Protein AF-A0A960WDK1-F1 (afdb_monomer)

Radius of gyration: 20.8 Å; Cα contacts (8 Å, |Δi|>4): 139; chains: 1; bounding box: 48×34×61 Å

Mean predicted aligned error: 5.16 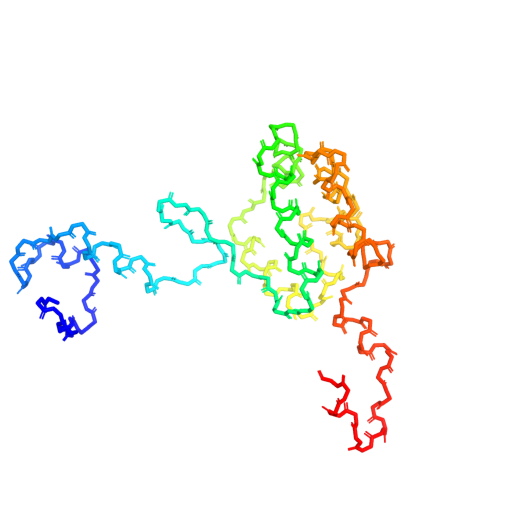Å

Structure (mmCIF, N/CA/C/O backbone):
data_AF-A0A960WDK1-F1
#
_entry.id   AF-A0A960WDK1-F1
#
loop_
_atom_site.group_PDB
_atom_site.id
_atom_site.type_symbol
_atom_site.label_atom_id
_atom_site.label_alt_id
_atom_site.label_comp_id
_atom_site.label_asym_id
_atom_site.label_entity_id
_atom_site.label_seq_id
_atom_site.pdbx_PDB_ins_code
_atom_site.Cartn_x
_atom_site.Cartn_y
_atom_site.Cartn_z
_atom_site.occupancy
_atom_site.B_iso_or_equiv
_atom_site.auth_seq_id
_atom_site.auth_comp_id
_atom_site.auth_asym_id
_atom_site.auth_atom_id
_atom_site.pdbx_PDB_model_num
ATOM 1 N N . ARG A 1 1 ? 25.714 -11.674 -17.036 1.00 83.56 1 ARG A N 1
ATOM 2 C CA . ARG A 1 1 ? 25.995 -12.235 -18.383 1.00 83.56 1 ARG A CA 1
ATOM 3 C C . ARG A 1 1 ? 26.532 -13.649 -18.222 1.00 83.56 1 ARG A C 1
ATOM 5 O O . ARG A 1 1 ? 27.352 -13.835 -17.337 1.00 83.56 1 ARG A O 1
ATOM 12 N N . GLU A 1 2 ? 26.058 -14.628 -19.000 1.00 85.19 2 GLU A N 1
ATOM 13 C CA . GLU A 1 2 ? 26.550 -16.026 -18.931 1.00 85.19 2 GLU A CA 1
ATOM 14 C C . GLU A 1 2 ? 26.584 -16.600 -17.496 1.00 85.19 2 GLU A C 1
ATOM 16 O O . GLU A 1 2 ? 27.557 -17.209 -17.061 1.00 85.19 2 GLU A O 1
ATOM 21 N N . GLY A 1 3 ? 25.543 -16.314 -16.704 1.00 86.62 3 GLY A N 1
ATOM 22 C CA . GLY A 1 3 ? 25.457 -16.735 -15.298 1.00 86.62 3 GLY A CA 1
ATOM 23 C C . GLY A 1 3 ? 26.351 -15.968 -14.312 1.00 86.62 3 GLY A C 1
ATOM 24 O O . GLY A 1 3 ? 26.287 -16.230 -13.117 1.00 86.62 3 GLY A O 1
ATOM 25 N N . LYS A 1 4 ? 27.154 -15.002 -14.771 1.00 89.50 4 LYS A N 1
ATOM 26 C CA . LYS A 1 4 ? 28.030 -14.177 -13.927 1.00 89.50 4 LYS A CA 1
ATOM 27 C C . LYS A 1 4 ? 27.446 -12.787 -13.688 1.00 89.50 4 LYS A C 1
ATOM 29 O O . LYS A 1 4 ? 26.883 -12.173 -14.604 1.00 89.50 4 LYS A O 1
ATOM 34 N N . TYR A 1 5 ? 27.624 -12.277 -12.470 1.00 89.25 5 TYR A N 1
ATOM 35 C CA . TYR A 1 5 ? 27.428 -10.861 -12.170 1.00 89.25 5 TYR A CA 1
ATOM 36 C C . TYR A 1 5 ? 28.530 -10.053 -12.862 1.00 89.25 5 TYR A C 1
ATOM 38 O O . TYR A 1 5 ? 29.705 -10.402 -12.766 1.00 89.25 5 TYR A O 1
ATOM 46 N N . VAL A 1 6 ? 28.140 -9.011 -13.593 1.00 88.44 6 VAL A N 1
ATOM 47 C CA . VAL A 1 6 ? 29.069 -8.098 -14.265 1.00 88.44 6 VAL A CA 1
ATOM 48 C C . VAL A 1 6 ? 28.859 -6.729 -13.647 1.00 88.44 6 VAL A C 1
ATOM 50 O O . VAL A 1 6 ? 27.754 -6.197 -13.717 1.00 88.44 6 VAL A O 1
ATOM 53 N N . ASP A 1 7 ? 29.904 -6.193 -13.026 1.00 87.25 7 ASP A N 1
ATOM 54 C CA . ASP A 1 7 ? 29.874 -4.856 -12.448 1.00 87.25 7 ASP A CA 1
ATOM 55 C C . ASP A 1 7 ? 29.927 -3.801 -13.565 1.00 87.25 7 ASP A C 1
ATOM 57 O O . ASP A 1 7 ? 30.801 -3.842 -14.431 1.00 87.25 7 ASP A O 1
ATOM 61 N N . VAL A 1 8 ? 28.965 -2.879 -13.552 1.00 84.19 8 VAL A N 1
ATOM 62 C CA . VAL A 1 8 ? 28.856 -1.747 -14.488 1.00 84.19 8 VAL A CA 1
ATOM 63 C C . VAL A 1 8 ? 29.149 -0.405 -13.799 1.00 84.19 8 VAL A C 1
ATOM 65 O O . VAL A 1 8 ? 28.929 0.661 -14.374 1.00 84.19 8 VAL A O 1
ATOM 68 N N . GLY A 1 9 ? 29.660 -0.443 -12.564 1.00 83.25 9 GLY A N 1
ATOM 69 C CA . GLY A 1 9 ? 30.020 0.724 -11.771 1.00 83.25 9 GLY A CA 1
ATOM 70 C C . GLY A 1 9 ? 28.835 1.659 -11.523 1.00 83.25 9 GLY A C 1
ATOM 71 O O . GLY A 1 9 ? 27.701 1.234 -11.316 1.00 83.25 9 GLY A O 1
ATOM 72 N N . HIS A 1 10 ? 29.092 2.967 -11.573 1.00 85.06 10 HIS A N 1
ATOM 73 C CA . HIS A 1 10 ? 28.084 4.017 -11.367 1.00 85.06 10 HIS A CA 1
ATOM 74 C C . HIS A 1 10 ? 27.337 4.418 -12.650 1.00 85.06 10 HIS A C 1
ATOM 76 O O . HIS A 1 10 ? 26.786 5.517 -12.744 1.00 85.06 10 HIS A O 1
ATOM 82 N N . GLN A 1 11 ? 27.341 3.561 -13.671 1.00 87.50 11 GLN A N 1
ATOM 83 C CA . GLN A 1 11 ? 26.691 3.859 -14.937 1.00 87.50 11 GLN A CA 1
ATOM 84 C C . GLN A 1 11 ? 25.163 3.828 -14.777 1.00 87.50 11 GLN A C 1
ATOM 86 O O . GLN A 1 11 ? 24.581 2.871 -14.270 1.00 87.50 11 GLN A O 1
ATOM 91 N N . THR A 1 12 ? 24.481 4.874 -15.245 1.00 91.38 12 THR A N 1
ATOM 92 C CA . THR A 1 12 ? 23.013 4.863 -15.322 1.00 91.38 12 THR A CA 1
ATOM 93 C C . THR A 1 12 ? 22.546 3.918 -16.427 1.00 91.38 12 THR A C 1
ATOM 95 O O . THR A 1 12 ? 23.210 3.784 -17.455 1.00 91.38 12 THR A O 1
ATOM 98 N N . PHE A 1 13 ? 21.342 3.352 -16.313 1.00 92.06 13 PHE A N 1
ATOM 99 C CA . PHE A 1 13 ? 20.792 2.545 -17.410 1.00 92.06 13 PHE A CA 1
ATOM 100 C C . PHE A 1 13 ? 20.634 3.353 -18.713 1.00 92.06 13 PHE A C 1
ATOM 102 O O . PHE A 1 13 ? 20.785 2.826 -19.812 1.00 92.06 13 PHE A O 1
ATOM 109 N N . ARG A 1 14 ? 20.413 4.673 -18.605 1.00 92.31 14 ARG A N 1
ATOM 110 C CA . ARG A 1 14 ? 20.378 5.591 -19.754 1.00 92.31 14 ARG A CA 1
ATOM 111 C C . ARG A 1 14 ? 21.713 5.642 -20.502 1.00 92.31 14 ARG A C 1
ATOM 113 O O . ARG A 1 14 ? 21.697 5.664 -21.729 1.00 92.31 14 ARG A O 1
ATOM 120 N N . SER A 1 15 ? 22.844 5.709 -19.798 1.00 91.12 15 SER A N 1
ATOM 121 C CA . SER A 1 15 ? 24.164 5.665 -20.442 1.00 91.12 15 SER A CA 1
ATOM 122 C C . SER A 1 15 ? 24.487 4.257 -20.939 1.00 91.12 15 SER A C 1
ATOM 124 O O . SER A 1 15 ? 24.952 4.134 -22.066 1.00 91.12 15 SER A O 1
ATOM 126 N N . TYR A 1 16 ? 24.106 3.206 -20.206 1.00 89.88 16 TYR A N 1
ATOM 127 C CA . TYR A 1 16 ? 24.233 1.811 -20.653 1.00 89.88 16 TYR A CA 1
ATOM 128 C C . TYR A 1 16 ? 23.542 1.554 -22.006 1.00 89.88 16 TYR A C 1
ATOM 130 O O . TYR A 1 16 ? 24.138 0.963 -22.906 1.00 89.88 16 TYR A O 1
ATOM 138 N N . LEU A 1 17 ? 22.325 2.084 -22.196 1.00 90.38 17 LEU A N 1
ATOM 139 C CA . LEU A 1 17 ? 21.582 2.011 -23.463 1.00 90.38 17 LEU A CA 1
ATOM 140 C C . LEU A 1 17 ? 22.293 2.696 -24.636 1.00 90.38 17 LEU A C 1
ATOM 142 O O . LEU A 1 17 ? 22.181 2.238 -25.772 1.00 90.38 17 LEU A O 1
ATOM 146 N N . LYS A 1 18 ? 22.991 3.806 -24.374 1.00 89.81 18 LYS A N 1
ATOM 147 C CA . LYS A 1 18 ? 23.691 4.586 -25.405 1.00 89.81 18 LYS A CA 1
ATOM 148 C C . LYS A 1 18 ? 25.050 3.997 -25.752 1.00 89.81 18 LYS A C 1
ATOM 150 O O . LYS A 1 18 ? 25.406 3.927 -26.921 1.00 89.81 18 LYS A O 1
ATOM 155 N N . GLU A 1 19 ? 25.808 3.629 -24.728 1.00 85.56 19 GLU A N 1
ATOM 156 C CA . GLU A 1 19 ? 27.211 3.238 -24.845 1.00 85.56 19 GLU A CA 1
ATOM 157 C C . GLU A 1 19 ? 27.369 1.757 -25.170 1.00 85.56 19 GLU A C 1
ATOM 159 O O . GLU A 1 19 ? 28.415 1.370 -25.681 1.00 85.56 19 GLU A O 1
ATOM 164 N N . LYS A 1 20 ? 26.340 0.935 -24.905 1.00 81.88 20 LYS A N 1
ATOM 165 C CA . LYS A 1 20 ? 26.357 -0.508 -25.177 1.00 81.88 20 LYS A CA 1
ATOM 166 C C . LYS A 1 20 ? 27.676 -1.172 -24.723 1.00 81.88 20 LYS A C 1
ATOM 168 O O . LYS A 1 20 ? 28.290 -1.910 -25.495 1.00 81.88 20 LYS A O 1
ATOM 173 N N . PRO A 1 21 ? 28.151 -0.937 -23.480 1.00 74.00 21 PRO A N 1
ATOM 174 C CA . PRO A 1 21 ? 29.508 -1.319 -23.066 1.00 74.00 21 PRO A CA 1
ATOM 175 C C . PRO A 1 21 ? 29.732 -2.838 -23.040 1.00 74.00 21 PRO A C 1
ATOM 177 O O . PRO A 1 21 ? 30.869 -3.296 -23.015 1.00 74.00 21 PRO A O 1
ATOM 180 N N . LEU A 1 22 ? 28.648 -3.622 -23.054 1.00 76.62 22 LEU A N 1
ATOM 181 C CA . LEU A 1 22 ? 28.657 -5.086 -23.109 1.00 76.62 22 LEU A CA 1
ATOM 182 C C . LEU A 1 22 ? 28.068 -5.627 -24.427 1.00 76.62 22 LEU A C 1
ATOM 184 O O . LEU A 1 22 ? 27.609 -6.768 -24.459 1.00 76.62 22 LEU A O 1
ATOM 188 N N . GLY A 1 23 ? 28.026 -4.812 -25.485 1.00 80.69 23 GLY A N 1
ATOM 189 C CA . GLY A 1 23 ? 27.324 -5.123 -26.731 1.00 80.69 23 GLY A CA 1
ATOM 190 C C . GLY A 1 23 ? 25.829 -4.806 -26.649 1.00 80.69 23 GLY A C 1
ATOM 191 O O . GLY A 1 23 ? 25.427 -3.815 -26.037 1.00 80.69 23 GLY A O 1
ATOM 192 N N . ASP A 1 24 ? 24.989 -5.629 -27.278 1.00 85.31 24 ASP A N 1
ATOM 193 C CA . ASP A 1 24 ? 23.548 -5.377 -27.315 1.00 85.31 24 ASP A CA 1
ATOM 194 C C . ASP A 1 24 ? 22.890 -5.492 -25.934 1.00 85.31 24 ASP A C 1
ATOM 196 O O . ASP A 1 24 ? 23.135 -6.417 -25.155 1.00 85.31 24 ASP A O 1
ATOM 200 N N . VAL A 1 25 ? 22.036 -4.512 -25.637 1.00 87.00 25 VAL A N 1
ATOM 201 C CA . VAL A 1 25 ? 21.226 -4.468 -24.420 1.00 87.00 25 VAL A CA 1
ATOM 202 C C . VAL A 1 25 ? 20.052 -5.418 -24.592 1.00 87.00 25 VAL A C 1
ATOM 204 O O . VAL A 1 25 ? 19.297 -5.309 -25.557 1.00 87.00 25 VAL A O 1
ATOM 207 N N . LEU A 1 26 ? 19.901 -6.342 -23.652 1.00 89.31 26 LEU A N 1
ATOM 208 C CA . LEU A 1 26 ? 18.830 -7.326 -23.647 1.00 89.31 26 LEU A CA 1
ATOM 209 C C . LEU A 1 26 ? 17.666 -6.845 -22.775 1.00 89.31 26 LEU A C 1
ATOM 211 O O . LEU A 1 26 ? 17.853 -6.078 -21.829 1.00 89.31 26 LEU A O 1
ATOM 215 N N . GLU A 1 27 ? 16.467 -7.368 -23.022 1.00 89.25 27 GLU A N 1
ATOM 216 C CA . GLU A 1 27 ? 15.303 -7.135 -22.155 1.00 89.25 27 GLU A CA 1
ATOM 217 C C . GLU A 1 27 ? 15.587 -7.545 -20.700 1.00 89.25 27 GLU A C 1
ATOM 219 O O . GLU A 1 27 ? 15.187 -6.859 -19.759 1.00 89.25 27 GLU A O 1
ATOM 224 N N . GLN A 1 28 ? 16.361 -8.619 -20.501 1.00 89.00 28 GLN A N 1
ATOM 225 C CA . GLN A 1 28 ? 16.763 -9.071 -19.170 1.00 89.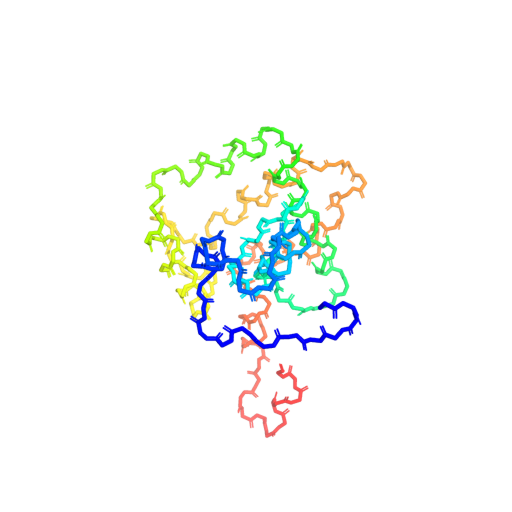00 28 GLN A CA 1
ATOM 226 C C . GLN A 1 28 ? 17.628 -8.040 -18.433 1.00 89.00 28 GLN A C 1
ATOM 228 O O . GLN A 1 28 ? 17.568 -7.990 -17.207 1.00 89.00 28 GLN A O 1
ATOM 233 N N . ASP A 1 29 ? 18.393 -7.198 -19.140 1.00 90.56 29 ASP A N 1
ATOM 234 C CA . ASP A 1 29 ? 19.183 -6.137 -18.504 1.00 90.56 29 ASP A CA 1
ATOM 235 C C . ASP A 1 29 ? 18.265 -5.041 -17.949 1.00 90.56 29 ASP A C 1
ATOM 237 O O . ASP A 1 29 ? 18.486 -4.545 -16.845 1.00 90.56 29 ASP A O 1
ATOM 241 N N . TRP A 1 30 ? 17.194 -4.703 -18.677 1.00 89.25 30 TRP A N 1
ATOM 242 C CA . TRP A 1 30 ? 16.179 -3.758 -18.209 1.00 89.25 30 TRP A CA 1
ATOM 243 C C . TRP A 1 30 ? 15.400 -4.309 -17.016 1.00 89.25 30 TRP A C 1
ATOM 245 O O . TRP A 1 30 ? 15.251 -3.627 -16.003 1.00 89.25 30 TRP A O 1
ATOM 255 N N . LEU A 1 31 ? 14.955 -5.566 -17.098 1.00 89.56 31 LEU A N 1
ATOM 256 C CA . LEU A 1 31 ? 14.269 -6.225 -15.989 1.00 89.56 31 LEU A CA 1
ATOM 257 C C . LEU A 1 31 ? 15.160 -6.301 -14.746 1.00 89.56 31 LEU A C 1
ATOM 259 O O . LEU A 1 31 ? 14.673 -6.036 -13.648 1.00 89.56 31 LEU A O 1
ATOM 263 N N . LEU A 1 32 ? 16.453 -6.604 -14.911 1.00 90.19 32 LEU A N 1
ATOM 264 C CA . LEU A 1 32 ? 17.428 -6.596 -13.821 1.00 90.19 32 LEU A CA 1
ATOM 265 C C . LEU A 1 32 ? 17.585 -5.191 -13.229 1.00 90.19 32 LEU A C 1
ATOM 267 O O . LEU A 1 32 ? 17.524 -5.043 -12.012 1.00 90.19 32 LEU A O 1
ATOM 271 N N . HIS A 1 33 ? 17.706 -4.154 -14.059 1.00 90.81 33 HIS A N 1
ATOM 272 C CA . HIS A 1 33 ? 17.784 -2.773 -13.585 1.00 90.81 33 HIS A CA 1
ATOM 273 C C . HIS A 1 33 ? 16.542 -2.352 -12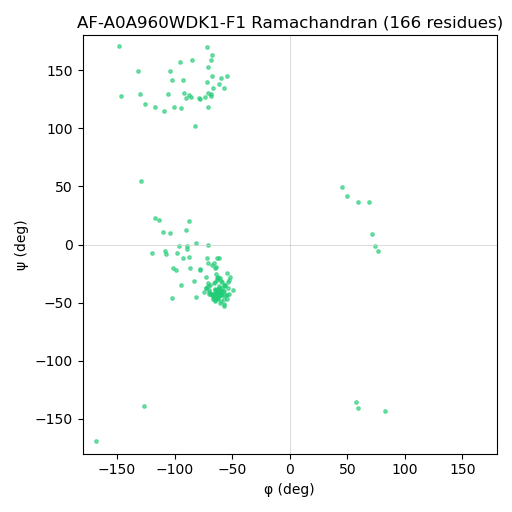.786 1.00 90.81 33 HIS A C 1
ATOM 275 O O . HIS A 1 33 ? 16.668 -1.760 -11.718 1.00 90.81 33 HIS A O 1
ATOM 281 N N . LEU A 1 34 ? 15.335 -2.719 -13.229 1.00 91.00 34 LEU A N 1
ATOM 282 C CA . LEU A 1 34 ? 14.117 -2.429 -12.468 1.00 91.00 34 LEU A CA 1
ATOM 283 C C . LEU A 1 34 ? 14.150 -3.044 -11.060 1.00 91.00 34 LEU A C 1
ATOM 285 O O . LEU A 1 34 ? 13.641 -2.430 -10.121 1.00 91.00 34 LEU A O 1
ATOM 289 N N . THR A 1 35 ? 14.802 -4.201 -10.868 1.00 88.50 35 THR A N 1
ATOM 290 C CA . THR A 1 35 ? 14.944 -4.814 -9.532 1.00 88.50 35 THR A CA 1
ATOM 291 C C . THR A 1 35 ? 15.827 -4.027 -8.565 1.00 88.50 35 THR A C 1
ATOM 293 O O . THR A 1 35 ? 15.708 -4.239 -7.358 1.00 88.50 35 THR A O 1
ATOM 296 N N . THR A 1 36 ? 16.655 -3.100 -9.062 1.00 89.75 36 THR A N 1
ATOM 297 C CA . THR A 1 36 ? 17.521 -2.246 -8.233 1.00 89.75 36 THR A CA 1
ATOM 298 C C . THR A 1 36 ? 16.843 -0.944 -7.804 1.00 89.75 36 THR A C 1
ATOM 300 O O . THR A 1 36 ? 17.454 -0.138 -7.107 1.00 89.75 36 THR A O 1
ATOM 303 N N . THR A 1 37 ? 15.595 -0.709 -8.221 1.00 90.62 37 THR A N 1
ATOM 304 C CA . THR A 1 37 ? 14.779 0.412 -7.735 1.00 90.62 37 THR A CA 1
ATOM 305 C C . THR A 1 37 ? 13.918 -0.028 -6.550 1.00 90.62 37 THR A C 1
ATOM 307 O O . THR A 1 37 ? 13.390 -1.146 -6.539 1.00 90.62 37 THR A O 1
ATOM 310 N N . PHE A 1 38 ? 13.763 0.850 -5.555 1.00 91.94 38 PHE A N 1
ATOM 311 C CA . PHE A 1 38 ? 13.028 0.571 -4.313 1.00 91.94 38 PHE A CA 1
ATOM 312 C C . PHE A 1 38 ? 11.972 1.645 -3.973 1.00 91.94 38 PHE A C 1
ATOM 314 O O . PHE A 1 38 ? 12.022 2.208 -2.885 1.00 91.94 38 PHE A O 1
ATOM 321 N N . PRO A 1 39 ? 11.028 1.963 -4.880 1.00 92.50 39 PRO A N 1
ATOM 322 C CA . PRO A 1 39 ? 9.866 2.784 -4.529 1.00 92.50 39 PRO A CA 1
ATOM 323 C C . PRO A 1 39 ? 8.872 2.009 -3.638 1.00 92.50 39 PRO A C 1
ATOM 325 O O . PRO A 1 39 ? 8.961 0.785 -3.533 1.00 92.50 39 PRO A O 1
ATOM 328 N N . GLU A 1 40 ? 7.876 2.705 -3.079 1.00 93.62 40 GLU A N 1
ATOM 329 C CA . GLU A 1 40 ? 6.768 2.098 -2.313 1.00 93.62 40 GLU A CA 1
ATOM 330 C C . GLU A 1 40 ? 5.911 1.134 -3.153 1.00 93.62 40 GLU A C 1
ATOM 332 O O . GLU A 1 40 ? 5.490 0.074 -2.684 1.00 93.62 40 GLU A O 1
ATOM 337 N N . VAL A 1 41 ? 5.690 1.476 -4.427 1.00 93.38 41 VAL A N 1
ATOM 338 C CA . VAL A 1 41 ? 5.050 0.607 -5.421 1.00 93.38 41 VAL A CA 1
ATOM 339 C C . VAL A 1 41 ? 5.965 0.499 -6.629 1.00 93.38 41 VAL A C 1
ATOM 341 O O . VAL A 1 41 ? 6.311 1.506 -7.250 1.00 93.38 41 VAL A O 1
ATOM 344 N N . ARG A 1 42 ? 6.377 -0.722 -6.973 1.00 93.50 42 ARG A N 1
ATOM 345 C CA . ARG A 1 42 ? 7.289 -0.979 -8.091 1.00 93.50 42 ARG A CA 1
ATOM 346 C C . ARG A 1 42 ? 6.543 -1.571 -9.275 1.00 93.50 42 ARG A C 1
ATOM 348 O O . ARG A 1 42 ? 5.830 -2.561 -9.139 1.00 93.50 42 ARG A O 1
ATOM 355 N N . LEU A 1 43 ? 6.755 -0.980 -10.447 1.00 90.56 43 LEU A N 1
ATOM 356 C CA . LEU A 1 43 ? 6.236 -1.492 -11.708 1.00 90.56 43 LEU A CA 1
ATOM 357 C C . LEU A 1 43 ? 7.240 -2.455 -12.349 1.00 90.56 43 LEU A C 1
ATOM 359 O O . LEU A 1 43 ? 8.395 -2.105 -12.596 1.00 90.56 43 LEU A O 1
ATOM 363 N N . LYS A 1 44 ? 6.767 -3.660 -12.657 1.00 87.56 44 LYS A N 1
ATOM 364 C CA . LYS A 1 44 ? 7.401 -4.634 -13.554 1.00 87.56 44 LYS A CA 1
ATOM 365 C C . LYS A 1 44 ? 6.369 -5.038 -14.613 1.00 87.56 44 LYS A C 1
ATOM 367 O O . LYS A 1 44 ? 5.590 -4.208 -15.063 1.00 87.56 44 LYS A O 1
ATOM 372 N N . ASN A 1 45 ? 6.296 -6.320 -14.965 1.00 86.62 45 ASN A N 1
ATOM 373 C CA . ASN A 1 45 ? 5.126 -6.886 -15.646 1.00 86.62 45 ASN A CA 1
ATOM 374 C C . ASN A 1 45 ? 3.886 -6.997 -14.726 1.00 86.62 45 ASN A C 1
ATOM 376 O O . ASN A 1 45 ? 2.840 -7.466 -15.158 1.00 86.62 45 ASN A O 1
ATOM 380 N N . HIS A 1 46 ? 4.016 -6.594 -13.461 1.00 89.75 46 HIS A N 1
ATOM 381 C CA . HIS A 1 46 ? 2.966 -6.484 -12.453 1.00 89.75 46 HIS A CA 1
ATOM 382 C C . HIS A 1 46 ? 3.304 -5.329 -11.494 1.00 89.75 46 HIS A C 1
ATOM 384 O O . HIS A 1 46 ? 4.406 -4.776 -11.554 1.00 89.75 46 HIS A O 1
ATOM 390 N N . LEU A 1 47 ? 2.367 -4.966 -10.617 1.00 92.50 47 LEU A N 1
ATOM 391 C CA . LEU A 1 47 ? 2.608 -4.021 -9.525 1.00 92.50 47 LEU A CA 1
ATOM 392 C C . LEU A 1 47 ? 3.041 -4.777 -8.266 1.00 92.50 47 LEU A C 1
ATOM 394 O O . LEU A 1 47 ? 2.383 -5.730 -7.853 1.00 92.50 47 LEU A O 1
ATOM 398 N N . GLU A 1 48 ? 4.128 -4.334 -7.646 1.00 94.06 48 GLU A N 1
ATOM 399 C CA . GLU A 1 48 ? 4.607 -4.833 -6.358 1.00 94.06 48 GLU A CA 1
ATOM 400 C C . GLU A 1 48 ? 4.387 -3.754 -5.288 1.00 94.06 48 GLU A C 1
ATOM 402 O O . GLU A 1 48 ? 5.019 -2.700 -5.350 1.00 94.06 48 GLU A O 1
ATOM 407 N N . PHE A 1 49 ? 3.523 -4.013 -4.303 1.00 94.19 49 PHE A N 1
ATOM 408 C CA . PHE 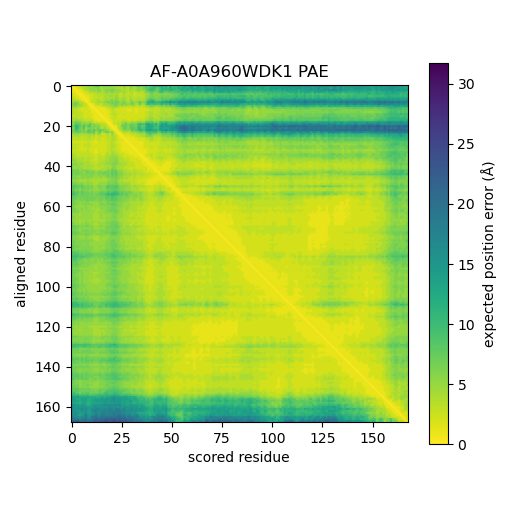A 1 49 ? 3.339 -3.154 -3.125 1.00 94.19 49 PHE A CA 1
ATOM 409 C C . PHE A 1 49 ? 4.371 -3.524 -2.057 1.00 94.19 49 PHE A C 1
ATOM 411 O O . PHE A 1 49 ? 4.497 -4.699 -1.711 1.00 94.19 49 PHE A O 1
ATOM 418 N N . ARG A 1 50 ? 5.136 -2.545 -1.564 1.00 93.06 50 ARG A N 1
ATOM 419 C CA . ARG A 1 50 ? 6.355 -2.797 -0.773 1.00 93.06 50 ARG A CA 1
ATOM 420 C C . ARG A 1 50 ? 6.327 -2.219 0.643 1.00 93.06 50 ARG A C 1
ATOM 422 O O . ARG A 1 50 ? 7.215 -2.542 1.422 1.00 93.06 50 ARG A O 1
ATOM 429 N N . SER A 1 51 ? 5.309 -1.434 0.977 1.00 91.38 51 SER A N 1
ATOM 430 C CA . SER A 1 51 ? 5.179 -0.703 2.249 1.00 91.38 51 SER A CA 1
ATOM 431 C C . SER A 1 51 ? 4.460 -1.483 3.357 1.00 91.38 51 SER A C 1
ATOM 433 O O . SER A 1 51 ? 4.019 -0.892 4.337 1.00 91.38 51 SER A O 1
ATOM 435 N N . ILE A 1 52 ? 4.243 -2.791 3.181 1.00 92.00 52 ILE A N 1
ATOM 436 C CA . ILE A 1 52 ? 3.503 -3.614 4.144 1.00 92.00 52 ILE A CA 1
ATOM 437 C C . ILE A 1 52 ? 4.493 -4.288 5.088 1.00 92.00 52 ILE A C 1
ATOM 439 O O . ILE A 1 52 ? 5.298 -5.120 4.659 1.00 92.00 52 ILE A O 1
ATOM 443 N N . ASP A 1 53 ? 4.384 -3.966 6.374 1.00 92.00 53 ASP A N 1
ATOM 444 C CA . ASP A 1 53 ? 5.161 -4.617 7.422 1.00 92.00 53 ASP A CA 1
ATOM 445 C C . ASP A 1 53 ? 4.886 -6.123 7.473 1.00 92.00 53 ASP A C 1
ATOM 447 O O . ASP A 1 53 ? 3.762 -6.605 7.299 1.00 92.00 53 ASP A O 1
ATOM 451 N N . SER A 1 54 ? 5.939 -6.887 7.760 1.00 89.00 54 SER A N 1
ATOM 452 C CA . SER A 1 54 ? 5.801 -8.319 8.011 1.00 89.00 54 SER A CA 1
ATOM 453 C C . SER A 1 54 ? 5.030 -8.567 9.307 1.00 89.00 54 SER A C 1
ATOM 455 O O . SER A 1 54 ? 5.177 -7.847 10.292 1.00 89.00 54 SER A O 1
ATOM 457 N N . GLY A 1 55 ? 4.228 -9.628 9.335 1.00 88.75 55 GLY A N 1
ATOM 458 C CA . GLY A 1 55 ? 3.422 -9.960 10.502 1.00 88.75 55 GLY A CA 1
ATOM 459 C C . GLY A 1 55 ? 2.809 -11.355 10.422 1.00 88.75 55 GLY A C 1
ATOM 460 O O . GLY A 1 55 ? 3.171 -12.150 9.550 1.00 88.75 55 GLY A O 1
ATOM 461 N N . PRO A 1 56 ? 1.872 -11.679 11.329 1.00 92.06 56 PRO A N 1
ATOM 462 C CA . PRO A 1 56 ? 1.144 -12.941 11.294 1.00 92.06 56 PRO A CA 1
ATOM 463 C C . PRO A 1 56 ? 0.471 -13.166 9.936 1.00 92.06 56 PRO A C 1
ATOM 465 O O . PRO A 1 56 ? -0.063 -12.226 9.348 1.00 92.06 56 PRO A O 1
ATOM 468 N N . LEU A 1 57 ? 0.407 -14.423 9.486 1.00 94.62 57 LEU A N 1
ATOM 469 C CA . LEU A 1 57 ? -0.156 -14.795 8.179 1.00 94.62 57 LEU A CA 1
ATOM 470 C C . LEU A 1 57 ? -1.536 -14.170 7.915 1.00 94.62 57 LEU A C 1
ATOM 472 O O . LEU A 1 57 ? -1.804 -13.711 6.811 1.00 94.62 57 LEU A O 1
ATOM 476 N N . ARG A 1 58 ? -2.394 -14.092 8.938 1.00 95.19 58 ARG A N 1
ATOM 477 C CA . ARG A 1 58 ? -3.714 -13.454 8.830 1.00 95.19 58 ARG A CA 1
ATOM 478 C C . ARG A 1 58 ? -3.647 -11.988 8.375 1.00 95.19 58 ARG A C 1
ATOM 480 O O . ARG A 1 58 ? -4.456 -11.608 7.545 1.00 95.19 58 ARG A O 1
ATOM 487 N N . HIS A 1 59 ? -2.676 -11.199 8.847 1.00 94.31 59 HIS A N 1
ATOM 488 C CA . HIS A 1 59 ? -2.524 -9.794 8.452 1.00 94.31 59 HIS A CA 1
ATOM 489 C C . HIS A 1 59 ? -1.989 -9.688 7.025 1.00 94.31 59 HIS A C 1
ATOM 491 O O . HIS A 1 59 ? -2.466 -8.860 6.260 1.00 94.31 59 HIS A O 1
ATOM 497 N N . VAL A 1 60 ? -1.072 -10.581 6.634 1.00 94.38 60 VAL A N 1
ATOM 498 C CA . VAL A 1 60 ? -0.588 -10.665 5.247 1.00 94.38 60 VAL A CA 1
ATOM 499 C C . VAL A 1 60 ? -1.750 -10.956 4.288 1.00 94.38 60 VAL A C 1
ATOM 501 O O . VAL A 1 60 ? -1.879 -10.307 3.250 1.00 94.38 60 VAL A O 1
ATOM 504 N N . MET A 1 61 ? -2.644 -11.879 4.661 1.00 96.56 61 MET A N 1
ATOM 505 C CA . MET A 1 61 ? -3.860 -12.162 3.890 1.00 96.56 61 MET A CA 1
ATOM 506 C C . MET A 1 61 ? -4.814 -10.962 3.849 1.00 96.56 61 MET A C 1
ATOM 508 O O . MET A 1 61 ? -5.381 -10.683 2.793 1.00 96.56 61 MET A O 1
ATOM 512 N N . SER A 1 62 ? -4.962 -10.220 4.951 1.00 97.00 62 SER A N 1
ATOM 513 C CA . SER A 1 62 ? -5.736 -8.973 4.969 1.00 97.00 62 SER A CA 1
ATOM 514 C C . SER A 1 62 ? -5.168 -7.930 4.016 1.00 97.00 62 SER A C 1
ATOM 516 O O . SER A 1 62 ? -5.932 -7.315 3.283 1.00 97.00 62 SER A O 1
ATOM 518 N N . SER A 1 63 ? -3.846 -7.750 3.971 1.00 95.44 63 SER A N 1
ATOM 519 C CA . SER A 1 63 ? -3.210 -6.801 3.052 1.00 95.44 63 SER A CA 1
ATOM 520 C C . SER A 1 63 ? -3.454 -7.173 1.588 1.00 95.44 63 SER A C 1
ATOM 522 O O . SER A 1 63 ? -3.775 -6.303 0.779 1.00 95.44 63 SER A O 1
ATOM 524 N N . ALA A 1 64 ? -3.370 -8.464 1.249 1.00 96.06 64 ALA A N 1
ATOM 525 C CA . ALA A 1 64 ? -3.694 -8.947 -0.092 1.00 96.06 64 ALA A CA 1
ATOM 526 C C . ALA A 1 64 ? -5.170 -8.699 -0.452 1.00 96.06 64 ALA A C 1
ATOM 528 O O . ALA A 1 64 ? -5.464 -8.215 -1.546 1.00 96.06 64 ALA A O 1
ATOM 529 N N . ALA A 1 65 ? -6.093 -8.976 0.476 1.00 97.75 65 ALA A N 1
ATOM 530 C CA . ALA A 1 65 ? -7.518 -8.707 0.296 1.00 97.75 65 ALA A CA 1
ATOM 531 C C . ALA A 1 65 ? -7.804 -7.203 0.141 1.00 97.75 65 ALA A C 1
ATOM 533 O O . ALA A 1 65 ? -8.562 -6.812 -0.741 1.00 97.75 65 ALA A O 1
ATOM 534 N N . MET A 1 66 ? -7.137 -6.356 0.928 1.00 97.50 66 MET A N 1
ATOM 535 C CA . MET A 1 66 ? -7.269 -4.900 0.870 1.00 97.50 66 MET A CA 1
ATOM 536 C C . MET A 1 66 ? -6.869 -4.358 -0.508 1.00 97.50 66 MET A C 1
ATOM 538 O O . MET A 1 66 ? -7.634 -3.636 -1.143 1.00 97.50 66 MET A O 1
ATOM 542 N N . ILE A 1 67 ? -5.697 -4.763 -1.010 1.00 97.19 67 ILE A N 1
ATOM 543 C CA . ILE A 1 67 ? -5.212 -4.366 -2.340 1.00 97.19 67 ILE A CA 1
ATOM 544 C C . ILE A 1 67 ? -6.147 -4.886 -3.433 1.00 97.19 67 ILE A C 1
ATOM 546 O O . ILE A 1 67 ? -6.512 -4.132 -4.333 1.00 97.19 67 ILE A O 1
ATOM 550 N N . LYS A 1 68 ? -6.563 -6.158 -3.361 1.00 97.81 68 LYS A N 1
ATOM 551 C CA . LYS A 1 68 ? -7.485 -6.739 -4.343 1.00 97.81 68 LYS A CA 1
ATOM 552 C C . LYS A 1 68 ? -8.786 -5.939 -4.408 1.00 97.81 68 LYS A C 1
ATOM 554 O O . LYS A 1 68 ? -9.183 -5.528 -5.496 1.00 97.81 68 LYS A O 1
ATOM 559 N N . GLY A 1 69 ? -9.420 -5.718 -3.258 1.00 98.31 69 GLY A N 1
ATOM 560 C CA . GLY A 1 69 ? -10.695 -5.017 -3.160 1.00 98.31 69 GLY A CA 1
ATOM 561 C C . GLY A 1 69 ? -10.628 -3.586 -3.688 1.00 98.31 69 GLY A C 1
ATOM 562 O O . GLY A 1 69 ? -11.522 -3.155 -4.406 1.00 98.31 69 GLY A O 1
ATOM 563 N N . LEU A 1 70 ? -9.538 -2.866 -3.408 1.00 98.00 70 LEU A N 1
ATOM 564 C CA . LEU A 1 70 ? -9.362 -1.494 -3.890 1.00 98.00 70 LEU A CA 1
ATOM 565 C C . LEU A 1 70 ? -9.029 -1.410 -5.381 1.00 98.00 70 LEU A C 1
ATOM 567 O O . LEU A 1 70 ? -9.524 -0.517 -6.056 1.00 98.00 70 LEU A O 1
ATOM 571 N N . ILE A 1 71 ? -8.169 -2.291 -5.900 1.00 97.12 71 ILE A N 1
ATOM 572 C CA . ILE A 1 71 ? -7.583 -2.112 -7.237 1.00 97.12 71 ILE A CA 1
ATOM 573 C C . ILE A 1 71 ? -8.365 -2.853 -8.324 1.00 97.12 71 ILE A C 1
ATOM 575 O O . ILE A 1 71 ? -8.429 -2.380 -9.456 1.00 97.12 71 ILE A O 1
ATOM 579 N N . TYR A 1 72 ? -8.927 -4.030 -8.027 1.00 97.25 72 TYR A N 1
ATOM 580 C CA . TYR A 1 72 ? -9.522 -4.891 -9.062 1.00 97.25 72 TYR A CA 1
ATOM 581 C C . TYR A 1 72 ? -11.020 -4.635 -9.251 1.00 97.25 72 TYR A C 1
ATOM 583 O O . TYR A 1 72 ? -11.598 -5.104 -10.232 1.00 97.25 72 TYR A O 1
ATOM 591 N N . HIS A 1 73 ? -11.643 -3.880 -8.345 1.00 98.19 73 HIS A N 1
ATOM 592 C CA . HIS A 1 73 ? -13.033 -3.465 -8.459 1.00 98.19 73 HIS A CA 1
ATOM 593 C C . HIS A 1 73 ? -13.125 -2.010 -8.957 1.00 98.19 73 HIS A C 1
ATOM 595 O O . HIS A 1 73 ? -12.645 -1.109 -8.266 1.00 98.19 73 HIS A O 1
ATOM 601 N N . PRO A 1 74 ? -13.741 -1.746 -10.129 1.00 98.19 74 PRO A N 1
ATOM 602 C CA . PRO A 1 74 ? -13.729 -0.417 -10.746 1.00 98.19 74 PRO A CA 1
ATOM 603 C C . PRO A 1 74 ? -14.286 0.709 -9.868 1.00 98.19 74 PRO A C 1
ATOM 605 O O . PRO A 1 74 ? -13.679 1.775 -9.798 1.00 98.19 74 PRO A O 1
ATOM 608 N N . GLU A 1 75 ? -15.405 0.485 -9.176 1.00 98.38 75 GLU A N 1
ATOM 609 C CA . GLU A 1 75 ? -16.018 1.523 -8.331 1.00 98.38 75 GLU A CA 1
ATOM 610 C C . GLU A 1 75 ? -15.188 1.787 -7.071 1.00 98.38 75 GLU A C 1
ATOM 612 O O . GLU A 1 75 ? -15.053 2.933 -6.652 1.00 98.38 75 GLU A O 1
ATOM 617 N N . SER A 1 76 ? -14.575 0.743 -6.501 1.00 98.50 76 SER A N 1
ATOM 618 C CA . SER A 1 76 ? -13.685 0.883 -5.342 1.00 98.50 76 SER A CA 1
ATOM 619 C C . SER A 1 76 ? -12.429 1.667 -5.710 1.00 98.50 76 SER A C 1
ATOM 621 O O . SER A 1 76 ? -12.031 2.575 -4.978 1.00 98.50 76 SER A O 1
ATOM 623 N N . LEU A 1 77 ? -11.850 1.368 -6.879 1.00 98.38 77 LEU A N 1
ATOM 624 C CA . LEU A 1 77 ? -10.705 2.091 -7.421 1.00 98.38 77 LEU A CA 1
ATOM 625 C C . LEU A 1 77 ? -11.057 3.558 -7.679 1.00 98.38 77 LEU A C 1
ATOM 627 O O . LEU A 1 77 ? -10.309 4.455 -7.298 1.00 98.38 77 LEU A O 1
ATOM 631 N N . GLN A 1 78 ? -12.208 3.820 -8.295 1.00 98.31 78 GLN A N 1
ATOM 632 C CA . GLN A 1 78 ? -12.659 5.186 -8.535 1.00 98.31 78 GLN A CA 1
ATOM 633 C C . GLN A 1 78 ? -12.904 5.941 -7.223 1.00 98.31 78 GLN A C 1
ATOM 635 O O . GLN A 1 78 ? -12.502 7.097 -7.105 1.00 98.31 78 GLN A O 1
ATOM 640 N N . GLY A 1 79 ? -13.516 5.289 -6.231 1.00 98.00 79 GLY A N 1
ATOM 641 C CA . GLY A 1 79 ? -13.760 5.864 -4.912 1.00 98.00 79 GLY A CA 1
ATOM 642 C C . GLY A 1 79 ? -12.465 6.273 -4.215 1.00 98.00 79 GLY A C 1
ATOM 643 O O . GLY A 1 79 ? -12.349 7.413 -3.768 1.00 98.00 79 GLY A O 1
ATOM 644 N N . VAL A 1 80 ? -11.459 5.391 -4.183 1.00 96.00 80 VAL A N 1
ATOM 645 C CA . VAL A 1 80 ? -10.179 5.711 -3.532 1.00 96.00 80 VAL A CA 1
ATOM 646 C C . VAL A 1 80 ? -9.387 6.770 -4.305 1.00 96.00 80 VAL A C 1
ATOM 648 O O . VAL A 1 80 ? -8.763 7.625 -3.686 1.00 96.00 80 VAL A O 1
ATOM 651 N N . LEU A 1 81 ? -9.449 6.780 -5.642 1.00 96.38 81 LEU A N 1
ATOM 652 C CA . LEU A 1 81 ? -8.829 7.839 -6.447 1.00 96.38 81 LEU A CA 1
ATOM 653 C C . LEU A 1 81 ? -9.475 9.202 -6.177 1.00 96.38 81 LEU A C 1
ATOM 655 O O . LEU A 1 81 ? -8.760 10.186 -6.027 1.00 96.38 81 LEU A O 1
ATOM 659 N N . ALA A 1 82 ? -10.803 9.258 -6.052 1.00 96.50 82 ALA A N 1
ATOM 660 C CA . ALA A 1 82 ? -11.517 10.493 -5.739 1.00 96.50 82 ALA A CA 1
ATOM 661 C C . ALA A 1 82 ? -11.188 11.028 -4.334 1.00 96.50 82 ALA A C 1
ATOM 663 O O . ALA A 1 82 ? -11.137 12.239 -4.137 1.00 96.50 82 ALA A O 1
ATOM 664 N N . MET A 1 83 ? -10.925 10.147 -3.359 1.00 94.81 83 MET A N 1
ATOM 665 C CA . MET A 1 83 ? -10.515 10.557 -2.007 1.00 94.81 83 MET A CA 1
ATOM 666 C C . MET A 1 83 ? -9.181 11.312 -1.980 1.00 94.81 83 MET A C 1
ATOM 668 O O . MET A 1 83 ? -8.962 12.115 -1.075 1.00 94.81 83 MET A O 1
ATOM 672 N N . PHE A 1 84 ? -8.298 11.038 -2.940 1.00 93.62 84 PHE A N 1
ATOM 673 C CA . PHE A 1 84 ? -6.957 11.618 -3.020 1.00 93.62 84 PHE A CA 1
ATOM 674 C C . PHE A 1 84 ? -6.762 12.464 -4.280 1.00 93.62 84 PHE A C 1
ATOM 676 O O . PHE A 1 84 ? -5.629 12.687 -4.712 1.00 93.62 84 PHE A O 1
ATOM 683 N N . ASP A 1 85 ? -7.860 12.947 -4.866 1.00 95.06 85 ASP A N 1
ATOM 684 C CA . ASP A 1 85 ? -7.797 13.871 -5.989 1.00 95.06 85 ASP A CA 1
ATOM 685 C C . ASP A 1 85 ? -7.096 15.173 -5.576 1.00 95.06 85 ASP A C 1
ATOM 687 O O . ASP A 1 85 ? -7.279 15.688 -4.472 1.00 95.06 85 ASP A O 1
ATOM 691 N N . GLY A 1 86 ? -6.242 15.687 -6.458 1.00 94.75 86 GLY A N 1
ATOM 692 C CA . GLY A 1 86 ? -5.441 16.883 -6.198 1.00 94.75 86 GLY A CA 1
ATOM 693 C C . GLY A 1 86 ? -4.226 16.696 -5.278 1.00 94.75 86 GLY A C 1
ATOM 694 O O . GLY A 1 86 ? -3.442 17.637 -5.160 1.00 94.75 86 GLY A O 1
ATOM 695 N N . ILE A 1 87 ? -4.010 15.515 -4.682 1.00 95.62 87 ILE A N 1
ATOM 696 C CA . ILE A 1 87 ? -2.805 15.251 -3.883 1.00 95.62 87 ILE A CA 1
ATOM 697 C C . ILE A 1 87 ? -1.565 15.213 -4.781 1.00 95.62 87 ILE A C 1
ATOM 699 O O . ILE A 1 87 ? -1.491 14.479 -5.768 1.00 95.62 87 ILE A O 1
ATOM 703 N N . THR A 1 88 ? -0.554 15.996 -4.419 1.00 95.81 88 THR A N 1
ATOM 704 C CA . THR A 1 88 ? 0.696 16.105 -5.173 1.00 95.81 88 THR A CA 1
ATOM 705 C C . THR A 1 88 ? 1.703 15.016 -4.799 1.00 95.81 88 THR A C 1
ATOM 707 O O . THR A 1 88 ? 1.693 14.460 -3.703 1.00 95.81 88 THR A O 1
ATOM 710 N N . ALA A 1 89 ? 2.669 14.751 -5.685 1.00 94.06 89 ALA A N 1
ATOM 711 C CA . ALA A 1 89 ? 3.759 13.811 -5.402 1.00 94.06 89 ALA A CA 1
ATOM 712 C C . ALA A 1 89 ? 4.603 14.213 -4.173 1.00 94.06 89 ALA A C 1
ATOM 714 O O . ALA A 1 89 ? 5.118 13.349 -3.464 1.00 94.06 89 ALA A O 1
ATOM 715 N N . GLN A 1 90 ? 4.734 15.517 -3.905 1.00 95.38 90 GLN A N 1
ATOM 716 C CA . GLN A 1 90 ? 5.425 16.016 -2.717 1.00 95.38 90 GLN A CA 1
ATOM 717 C C . GLN A 1 90 ? 4.643 15.682 -1.441 1.00 95.38 90 GLN A C 1
ATOM 719 O O . GLN A 1 90 ? 5.240 15.230 -0.467 1.00 95.38 90 GLN A O 1
ATOM 724 N N . GLU A 1 91 ? 3.320 15.851 -1.457 1.00 95.88 91 GLU A N 1
ATOM 725 C CA . GLU A 1 91 ? 2.456 15.479 -0.333 1.00 95.88 91 GLU A CA 1
ATOM 726 C C . GLU A 1 91 ? 2.456 13.970 -0.091 1.00 95.88 91 GLU A C 1
ATOM 728 O O . GLU A 1 91 ? 2.542 13.559 1.061 1.00 95.88 91 GLU A O 1
ATOM 733 N N . VAL A 1 92 ? 2.459 13.141 -1.145 1.00 95.25 92 VAL A N 1
ATOM 734 C CA . VAL A 1 92 ? 2.651 11.683 -1.014 1.00 95.25 92 VAL A CA 1
ATOM 735 C C . VAL A 1 92 ? 3.972 11.383 -0.299 1.00 95.25 92 VAL A C 1
ATOM 737 O O . VAL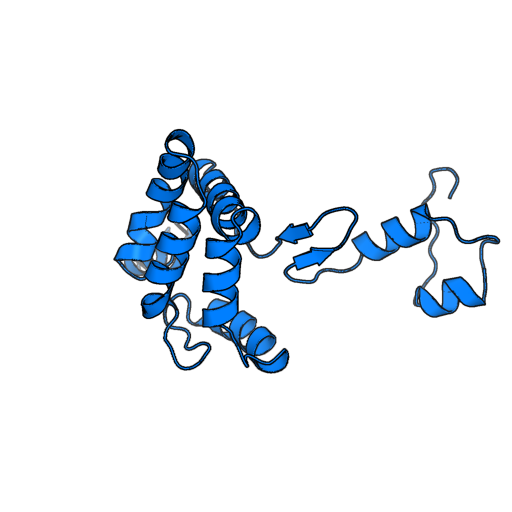 A 1 92 ? 3.993 10.645 0.685 1.00 95.25 92 VAL A O 1
ATOM 740 N N . SER A 1 93 ? 5.076 11.981 -0.763 1.00 94.75 93 SER A N 1
ATOM 741 C CA . SER A 1 93 ? 6.403 11.758 -0.178 1.00 94.75 93 SER A CA 1
ATOM 742 C C . SER A 1 93 ? 6.471 12.188 1.287 1.00 94.75 93 SER A C 1
ATOM 744 O O . SER A 1 93 ? 7.081 11.488 2.094 1.00 94.75 93 SER A O 1
ATOM 746 N N . GLN A 1 94 ? 5.862 13.323 1.640 1.00 95.81 94 GLN A N 1
ATOM 747 C CA . GLN A 1 94 ? 5.812 13.788 3.024 1.00 95.81 94 GLN A CA 1
ATOM 748 C C . GLN A 1 94 ? 4.898 12.899 3.873 1.00 95.81 94 GLN A C 1
ATOM 750 O O . GLN A 1 94 ? 5.264 12.548 4.988 1.00 95.81 94 GLN A O 1
ATOM 755 N N . GLY A 1 95 ? 3.753 12.475 3.335 1.00 96.12 95 GLY A N 1
ATOM 756 C CA . GLY A 1 95 ? 2.811 11.583 4.007 1.00 96.12 95 GLY A CA 1
ATOM 757 C C . GLY A 1 95 ? 3.443 10.250 4.406 1.00 96.12 95 GLY A C 1
ATOM 758 O O . GLY A 1 95 ? 3.212 9.782 5.518 1.00 96.12 95 GLY A O 1
ATOM 759 N N . ILE A 1 96 ? 4.300 9.680 3.548 1.00 95.31 96 ILE A N 1
ATOM 760 C CA . ILE A 1 96 ? 5.071 8.459 3.846 1.00 95.31 96 ILE A CA 1
ATOM 761 C C . ILE A 1 96 ? 6.017 8.670 5.040 1.00 95.31 96 ILE A C 1
ATOM 763 O O . ILE A 1 96 ? 6.096 7.820 5.925 1.00 95.31 96 ILE A O 1
ATOM 767 N N . GLN A 1 97 ? 6.718 9.805 5.096 1.00 95.75 97 GLN A N 1
ATOM 768 C CA . GLN A 1 97 ? 7.608 10.122 6.221 1.00 95.75 97 GLN A CA 1
ATOM 769 C C . GLN A 1 97 ? 6.810 10.367 7.508 1.00 95.75 97 GLN A C 1
ATOM 771 O O . GLN A 1 97 ? 7.166 9.874 8.577 1.00 95.75 97 GLN A O 1
ATOM 776 N N . ASP A 1 98 ? 5.697 11.090 7.403 1.00 97.19 98 ASP A N 1
ATOM 777 C CA . ASP A 1 98 ? 4.863 11.447 8.542 1.00 97.19 98 ASP A CA 1
ATOM 778 C C . ASP A 1 98 ? 4.173 10.227 9.159 1.00 97.19 98 ASP A C 1
ATOM 780 O O . ASP A 1 98 ? 4.165 10.097 10.382 1.00 97.19 98 ASP A O 1
ATOM 784 N N . VAL A 1 99 ? 3.622 9.313 8.347 1.00 96.38 99 VAL A N 1
ATOM 785 C CA . VAL A 1 99 ? 2.961 8.087 8.840 1.00 96.38 99 VAL A CA 1
ATOM 786 C C . VAL A 1 99 ? 3.923 7.143 9.548 1.00 96.38 99 VAL A C 1
ATOM 788 O O . VAL A 1 99 ? 3.527 6.527 10.536 1.00 96.38 99 VAL A O 1
ATOM 791 N N . ALA A 1 100 ? 5.193 7.098 9.138 1.00 94.06 100 ALA A N 1
ATOM 792 C CA . ALA A 1 100 ? 6.206 6.296 9.820 1.00 94.06 100 ALA A CA 1
ATOM 793 C C . ALA A 1 100 ? 6.465 6.765 11.266 1.00 94.06 100 ALA A C 1
ATOM 795 O O . ALA A 1 100 ? 6.881 5.969 12.104 1.00 94.06 100 ALA A O 1
ATOM 796 N N . VAL A 1 101 ? 6.205 8.044 11.569 1.00 94.62 101 VAL A N 1
ATOM 797 C CA . VAL A 1 101 ? 6.437 8.641 12.895 1.00 94.62 101 VAL A CA 1
ATOM 798 C C . VAL A 1 101 ? 5.145 8.782 13.700 1.00 94.62 101 VAL A C 1
ATOM 800 O O . VAL A 1 101 ? 5.115 8.470 14.888 1.00 94.62 101 VAL A O 1
ATOM 803 N N . LYS A 1 102 ? 4.076 9.288 13.077 1.00 96.19 102 LYS A N 1
ATOM 804 C CA . LYS A 1 102 ? 2.822 9.664 13.751 1.00 96.19 102 LYS A CA 1
ATOM 805 C C . LYS A 1 102 ? 1.741 8.579 13.654 1.00 96.19 102 LYS A C 1
ATOM 807 O O . LYS A 1 102 ? 0.688 8.726 14.276 1.00 96.19 102 LYS A O 1
ATOM 812 N N . GLY A 1 103 ? 1.968 7.515 12.880 1.00 95.69 103 GLY A N 1
ATOM 813 C CA . GLY A 1 103 ? 1.025 6.408 12.719 1.00 95.69 103 GLY A CA 1
ATOM 814 C C . GLY A 1 103 ? -0.345 6.867 12.216 1.00 95.69 103 GLY A C 1
ATOM 815 O O . GLY A 1 103 ? -0.455 7.715 11.329 1.00 95.69 103 GLY A O 1
ATOM 816 N N . MET A 1 104 ? -1.414 6.344 12.820 1.00 96.06 104 MET A N 1
ATOM 817 C CA . MET A 1 104 ? -2.795 6.684 12.451 1.00 96.06 104 MET A CA 1
ATOM 818 C C . MET A 1 104 ? -3.156 8.161 12.685 1.00 96.06 104 MET A C 1
ATOM 820 O O . MET A 1 104 ? -4.191 8.635 12.207 1.00 96.06 104 MET A O 1
ATOM 824 N N . GLN A 1 105 ? -2.306 8.904 13.399 1.00 95.62 105 GLN A N 1
ATOM 825 C CA . GLN A 1 105 ? -2.532 10.307 13.738 1.00 95.62 105 GLN A CA 1
ATOM 826 C C . GLN A 1 105 ? -1.990 11.286 12.697 1.00 95.62 105 GLN A C 1
ATOM 828 O O . GLN A 1 105 ? -2.211 12.488 12.827 1.00 95.62 105 GLN A O 1
ATOM 833 N N . THR A 1 106 ? -1.324 10.788 11.655 1.00 97.69 106 THR A N 1
ATOM 834 C CA . THR A 1 106 ? -0.895 11.598 10.514 1.00 97.69 106 THR A CA 1
ATOM 835 C C . THR A 1 106 ? -2.074 12.296 9.852 1.00 97.69 106 THR A C 1
ATOM 837 O O . THR A 1 106 ? -3.109 11.681 9.583 1.00 97.69 106 THR A O 1
ATOM 840 N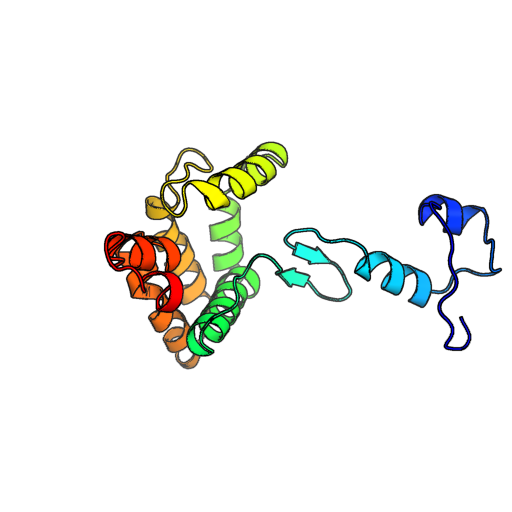 N . GLU A 1 107 ? -1.894 13.578 9.549 1.00 95.88 107 GLU A N 1
ATOM 841 C CA . GLU A 1 107 ? -2.770 14.322 8.651 1.00 95.88 107 GLU A CA 1
ATOM 842 C C 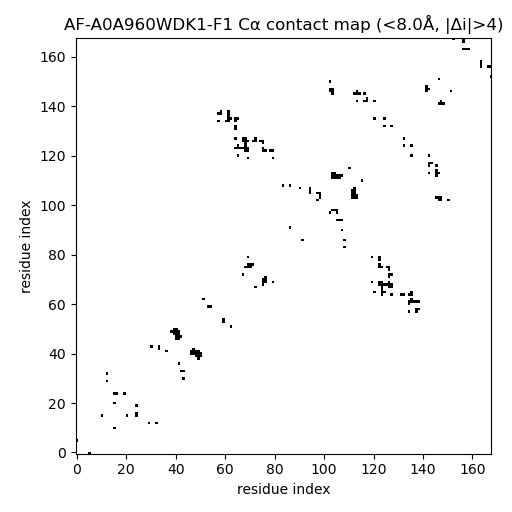. GLU A 1 107 ? -2.288 14.152 7.212 1.00 95.88 107 GLU A C 1
ATOM 844 O O . GLU A 1 107 ? -1.114 14.352 6.905 1.00 95.88 107 GLU A O 1
ATOM 849 N N . TYR A 1 108 ? -3.200 13.768 6.328 1.00 95.50 108 TYR A N 1
ATOM 850 C CA . TYR A 1 108 ? -2.940 13.539 4.917 1.00 95.50 108 TYR A CA 1
ATOM 851 C C . TYR A 1 108 ? -4.174 13.937 4.103 1.00 95.50 108 TYR A C 1
ATOM 853 O O . TYR A 1 108 ? -5.293 13.538 4.426 1.00 95.50 108 TYR A O 1
ATOM 861 N N . GLY A 1 109 ? -3.996 14.785 3.086 1.00 90.06 109 GLY A N 1
ATOM 862 C CA . GLY A 1 109 ? -5.118 15.336 2.313 1.00 90.06 109 GLY A CA 1
ATOM 863 C C . GLY A 1 109 ? -6.126 16.123 3.157 1.00 90.06 109 GLY A C 1
ATOM 864 O O . GLY A 1 109 ? -7.332 16.023 2.950 1.00 90.06 109 GLY A O 1
ATOM 865 N N . GLY A 1 110 ? -5.644 16.853 4.170 1.00 89.94 110 GLY A N 1
ATOM 866 C CA . GLY A 1 110 ? -6.485 17.649 5.074 1.00 89.94 110 GLY A CA 1
ATOM 867 C C . GLY A 1 110 ? -7.337 16.834 6.055 1.00 89.94 110 GLY A C 1
ATOM 868 O O . GLY A 1 110 ? -8.200 17.394 6.729 1.00 89.94 110 GLY A O 1
ATOM 869 N N . ARG A 1 111 ? -7.124 15.515 6.149 1.00 93.38 111 ARG A N 1
ATOM 870 C CA . ARG A 1 111 ? -7.832 14.619 7.072 1.00 93.38 111 ARG A CA 1
ATOM 871 C C . ARG A 1 111 ? -6.835 13.734 7.815 1.00 93.38 111 ARG A C 1
ATOM 873 O O . ARG A 1 111 ? -5.798 13.359 7.286 1.00 93.38 111 ARG A O 1
ATOM 880 N N . ARG A 1 112 ? -7.163 13.345 9.042 1.00 95.81 112 ARG A N 1
ATOM 881 C CA . ARG A 1 112 ? -6.382 12.356 9.799 1.00 95.81 112 ARG A CA 1
ATOM 882 C C . ARG A 1 112 ? -6.580 10.959 9.204 1.00 95.81 112 ARG A C 1
ATOM 884 O O . ARG A 1 112 ? -7.720 10.611 8.891 1.00 95.81 112 ARG A O 1
ATOM 891 N N . ILE A 1 113 ? -5.524 10.145 9.112 1.00 96.31 113 ILE A N 1
ATOM 892 C CA . ILE A 1 113 ? -5.610 8.761 8.598 1.00 96.31 113 ILE A CA 1
ATOM 893 C C . ILE A 1 113 ? -6.665 7.956 9.365 1.00 96.31 113 ILE A C 1
ATOM 895 O O . ILE A 1 113 ? -7.549 7.363 8.745 1.00 96.31 113 ILE A O 1
ATOM 899 N N . ALA A 1 114 ? -6.655 8.021 10.701 1.00 95.88 114 ALA A N 1
ATOM 900 C CA . ALA A 1 114 ? -7.662 7.384 11.557 1.00 95.88 114 ALA A CA 1
ATOM 901 C C . ALA A 1 114 ? -9.117 7.733 11.178 1.00 95.88 114 ALA A C 1
ATOM 903 O O . ALA A 1 114 ? -10.026 6.941 11.418 1.00 95.88 114 ALA A O 1
ATOM 904 N N . SER A 1 115 ? -9.350 8.907 10.581 1.00 93.38 115 SER A N 1
ATOM 905 C CA . SER A 1 115 ? -10.688 9.369 10.210 1.00 93.38 115 SER A CA 1
ATOM 906 C C . SER A 1 115 ? -11.174 8.812 8.875 1.00 93.38 115 SER A C 1
ATOM 908 O O . SER A 1 115 ? -12.378 8.655 8.708 1.00 93.38 115 SER A O 1
ATOM 910 N N . PHE A 1 116 ? -10.283 8.558 7.912 1.00 94.56 116 PHE A N 1
ATOM 911 C CA . PHE A 1 116 ? -10.673 8.094 6.573 1.00 94.56 116 PHE A CA 1
ATOM 912 C C . PHE A 1 116 ? -10.337 6.624 6.308 1.00 94.56 116 PHE A C 1
ATOM 914 O O . PHE A 1 116 ? -10.778 6.067 5.307 1.00 94.56 116 PHE A O 1
ATOM 921 N N . ILE A 1 117 ? -9.595 5.957 7.197 1.00 95.94 117 ILE A N 1
ATOM 922 C CA . ILE A 1 117 ? -9.244 4.543 7.020 1.00 95.94 117 ILE A CA 1
ATOM 923 C C . ILE A 1 117 ? -10.478 3.626 6.995 1.00 95.94 117 ILE A C 1
ATOM 925 O O . ILE A 1 117 ? -10.470 2.611 6.303 1.00 95.94 117 ILE A O 1
ATOM 929 N N . LYS A 1 118 ? -11.567 4.015 7.677 1.00 96.31 118 LYS A N 1
ATOM 930 C CA . LYS A 1 118 ? -12.869 3.328 7.614 1.00 96.31 118 LYS A CA 1
ATOM 931 C C . LYS A 1 118 ? -13.496 3.411 6.221 1.00 96.31 118 LYS A C 1
ATOM 933 O O . LYS A 1 118 ? -14.040 2.417 5.749 1.00 96.31 118 LYS A O 1
ATOM 938 N N . ASP A 1 119 ? -13.354 4.555 5.550 1.00 97.00 119 ASP A N 1
ATOM 939 C CA . ASP A 1 119 ? -13.839 4.757 4.179 1.00 97.00 119 ASP A CA 1
ATOM 940 C C . ASP A 1 119 ? -13.055 3.855 3.208 1.00 97.00 119 ASP A C 1
ATOM 942 O O . ASP A 1 119 ? -13.643 3.145 2.395 1.00 97.00 119 ASP A O 1
ATOM 946 N N . ILE A 1 120 ? -11.724 3.800 3.354 1.00 97.38 120 ILE A N 1
ATOM 947 C CA . ILE A 1 120 ? -10.863 2.910 2.558 1.00 97.38 120 ILE A CA 1
ATOM 948 C C . ILE A 1 120 ? -11.216 1.437 2.820 1.00 97.38 120 ILE A C 1
ATOM 950 O O . ILE A 1 120 ? -11.323 0.661 1.872 1.00 97.38 120 ILE A O 1
ATOM 954 N N . TYR A 1 121 ? -11.415 1.039 4.083 1.00 98.19 121 TYR A N 1
ATOM 955 C CA . TYR A 1 121 ? -11.834 -0.322 4.438 1.00 98.19 121 TYR A CA 1
ATOM 956 C C . TYR A 1 121 ? -13.152 -0.693 3.753 1.00 98.19 121 TYR A C 1
ATOM 958 O O . TYR A 1 121 ? -13.244 -1.756 3.144 1.00 98.19 121 TYR A O 1
ATOM 966 N N . ALA A 1 122 ? -14.150 0.194 3.801 1.00 98.19 122 ALA A N 1
ATOM 967 C CA . ALA A 1 122 ? -15.446 -0.038 3.173 1.00 98.19 122 ALA A CA 1
ATOM 968 C C . ALA A 1 122 ? -15.33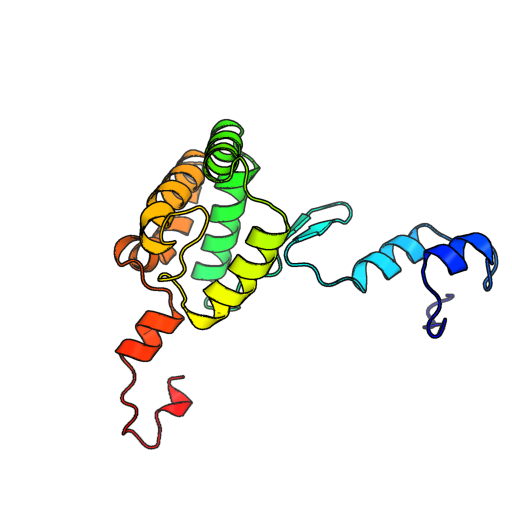1 -0.191 1.647 1.00 98.19 122 ALA A C 1
ATOM 970 O O . ALA A 1 122 ? -15.926 -1.106 1.077 1.00 98.19 122 ALA A O 1
ATOM 971 N N . LEU A 1 123 ? -14.516 0.641 0.987 1.00 98.56 123 LEU A N 1
ATOM 972 C CA . LEU A 1 123 ? -14.246 0.521 -0.451 1.00 98.56 123 LEU A CA 1
ATOM 973 C C . LEU A 1 123 ? -13.555 -0.803 -0.793 1.00 98.56 123 LEU A C 1
ATOM 975 O O . LEU A 1 123 ? -13.918 -1.455 -1.774 1.00 98.56 123 LEU A O 1
ATOM 979 N N . ALA A 1 124 ? -12.580 -1.225 0.012 1.00 98.50 124 ALA A N 1
ATOM 980 C CA . ALA A 1 124 ? -11.920 -2.510 -0.177 1.00 98.50 124 ALA A CA 1
ATOM 981 C C . ALA A 1 124 ? -12.912 -3.666 -0.011 1.00 98.50 124 ALA A C 1
ATOM 983 O O . ALA A 1 124 ? -12.976 -4.551 -0.859 1.00 98.50 124 ALA A O 1
ATOM 984 N N . GLU A 1 125 ? -13.730 -3.638 1.042 1.00 98.38 125 GLU A N 1
ATOM 985 C CA . GLU A 1 125 ? -14.736 -4.664 1.305 1.00 98.38 125 GLU A CA 1
ATOM 986 C C . GLU A 1 125 ? -15.788 -4.750 0.189 1.00 98.38 125 GLU A C 1
ATOM 988 O O . GLU A 1 125 ? -16.187 -5.852 -0.192 1.00 98.38 125 GLU A O 1
ATOM 993 N N . GLN A 1 126 ? -16.211 -3.613 -0.375 1.00 98.25 126 GLN A N 1
ATOM 994 C CA . GLN A 1 126 ? -17.118 -3.566 -1.528 1.00 98.25 126 GLN A CA 1
ATOM 995 C C . GLN A 1 126 ? -16.543 -4.309 -2.739 1.00 98.25 126 GLN A C 1
ATOM 997 O O . GLN A 1 126 ? -17.285 -4.981 -3.452 1.00 98.25 126 GLN A O 1
ATOM 1002 N N . GLY A 1 127 ? -15.230 -4.219 -2.958 1.00 98.25 127 GLY A N 1
ATOM 1003 C CA . GLY A 1 127 ? -14.562 -4.849 -4.093 1.00 98.25 127 GLY A CA 1
ATOM 1004 C C . GLY A 1 127 ? -14.240 -6.335 -3.922 1.00 98.25 127 GLY A C 1
ATOM 1005 O O . GLY A 1 127 ? -13.632 -6.933 -4.812 1.00 98.25 127 GLY A O 1
ATOM 1006 N N . LEU A 1 128 ? -14.614 -6.943 -2.793 1.00 98.50 128 LEU A N 1
ATOM 1007 C CA . LEU A 1 128 ? -14.353 -8.349 -2.493 1.00 98.50 128 LEU A CA 1
ATOM 1008 C C . LEU A 1 128 ? -15.597 -9.223 -2.653 1.00 98.50 128 LEU A C 1
ATOM 1010 O O . LEU A 1 128 ? -16.727 -8.815 -2.382 1.00 98.50 128 LEU A O 1
ATOM 1014 N N . SER A 1 129 ? -15.370 -10.483 -3.031 1.00 97.88 129 SER A N 1
ATOM 1015 C CA . SER A 1 129 ? -16.418 -11.502 -2.973 1.00 97.88 129 SER A CA 1
ATOM 1016 C C . SER A 1 129 ? -16.782 -11.836 -1.522 1.00 97.88 129 SER A C 1
ATOM 1018 O O . SER A 1 129 ? -15.988 -11.624 -0.603 1.00 97.88 129 SER A O 1
ATOM 1020 N N . VAL A 1 130 ? -17.975 -12.401 -1.309 1.00 96.88 130 VAL A N 1
ATOM 1021 C CA . VAL A 1 130 ? -18.480 -12.761 0.031 1.00 96.88 130 VAL A CA 1
ATOM 1022 C C . VAL A 1 130 ? -17.482 -13.632 0.805 1.00 96.88 130 VAL A C 1
ATOM 1024 O O . VAL A 1 130 ? -17.213 -13.360 1.972 1.00 96.88 130 VAL A O 1
ATOM 1027 N N . ASP A 1 131 ? -16.862 -14.612 0.144 1.00 97.00 131 ASP A N 1
ATOM 1028 C CA . ASP A 1 131 ? -15.919 -15.540 0.780 1.00 97.00 131 ASP A CA 1
ATOM 1029 C C . ASP A 1 131 ? -14.574 -14.905 1.160 1.00 97.00 131 ASP A C 1
ATOM 1031 O O . ASP A 1 131 ? -13.819 -15.488 1.947 1.00 97.00 131 ASP A O 1
ATOM 1035 N N . GLU A 1 132 ? -14.262 -13.730 0.608 1.00 97.62 132 GLU A N 1
ATOM 1036 C CA . GLU A 1 132 ? -12.997 -13.021 0.807 1.00 97.62 132 GLU A CA 1
ATOM 1037 C C . GLU A 1 132 ? -13.089 -11.916 1.860 1.00 97.62 132 GLU A C 1
ATOM 1039 O O . GLU A 1 132 ? -12.069 -11.564 2.453 1.00 97.62 132 GLU A O 1
ATOM 1044 N N . LYS A 1 133 ? -14.291 -11.407 2.157 1.00 97.38 133 LYS A N 1
ATOM 1045 C CA . LYS A 1 133 ? -14.490 -10.349 3.165 1.00 97.38 133 LYS A CA 1
ATOM 1046 C C . LYS A 1 133 ? -13.938 -10.726 4.541 1.00 97.38 133 LYS A C 1
ATOM 1048 O O . LYS A 1 133 ? -13.318 -9.895 5.198 1.00 97.38 133 LYS A O 1
ATOM 1053 N N . LYS A 1 134 ? -14.023 -12.009 4.911 1.00 97.06 134 LYS A N 1
ATOM 1054 C CA . LYS A 1 134 ? -13.452 -12.561 6.156 1.00 97.06 134 LYS A CA 1
ATOM 1055 C C . LYS A 1 134 ? -11.956 -12.279 6.344 1.00 97.06 134 LYS A C 1
ATOM 1057 O O . LYS A 1 134 ? -11.451 -12.293 7.462 1.00 97.06 134 LYS A O 1
ATOM 1062 N N . TYR A 1 135 ? -11.206 -12.051 5.262 1.00 97.94 135 TYR A N 1
ATOM 1063 C CA . TYR A 1 135 ? -9.788 -11.717 5.377 1.00 97.94 135 TYR A CA 1
ATOM 1064 C C . TYR A 1 135 ? -9.584 -10.307 5.933 1.00 97.94 135 TYR A C 1
ATOM 1066 O O . TYR A 1 135 ? -8.625 -10.106 6.679 1.00 97.94 135 TYR A O 1
ATOM 1074 N N . LEU A 1 136 ? -10.479 -9.359 5.638 1.00 97.31 136 LEU A N 1
ATOM 1075 C CA . LEU A 1 136 ? -10.407 -7.990 6.156 1.00 97.31 136 LEU A CA 1
ATOM 1076 C C . LEU A 1 136 ? -10.776 -7.896 7.642 1.00 97.31 136 LEU A C 1
ATOM 1078 O O . LEU A 1 136 ? -10.219 -7.059 8.347 1.00 97.31 136 LEU A O 1
ATOM 1082 N N . GLU A 1 137 ? -11.610 -8.804 8.154 1.00 95.69 137 GLU A N 1
ATOM 1083 C CA . GLU A 1 137 ? -12.019 -8.818 9.569 1.00 95.69 137 GLU A CA 1
ATOM 1084 C C . GLU A 1 137 ? -10.821 -8.826 10.535 1.00 95.69 137 GLU A C 1
ATOM 1086 O O . GLU A 1 137 ? -10.868 -8.204 11.594 1.00 95.69 137 GLU A O 1
ATOM 1091 N N . ASN A 1 138 ? -9.701 -9.452 10.149 1.00 94.44 138 ASN A N 1
ATOM 1092 C CA . ASN A 1 138 ? -8.492 -9.513 10.980 1.00 94.44 138 ASN A CA 1
ATOM 1093 C C . ASN A 1 138 ? -7.836 -8.145 11.226 1.00 94.44 138 ASN A C 1
ATOM 1095 O O . ASN A 1 138 ? -7.040 -8.028 12.157 1.00 94.44 138 ASN A O 1
ATOM 1099 N N . ILE A 1 139 ? -8.127 -7.137 10.397 1.00 95.31 139 ILE A N 1
ATOM 1100 C CA . ILE A 1 139 ? -7.611 -5.773 10.566 1.00 95.31 139 ILE A CA 1
ATOM 1101 C C . ILE A 1 139 ? -8.682 -4.775 11.015 1.00 95.31 139 ILE A C 1
ATOM 1103 O O . ILE A 1 139 ? -8.340 -3.638 11.345 1.00 95.31 139 ILE A O 1
ATOM 1107 N N . TRP A 1 140 ? -9.952 -5.192 11.091 1.00 96.06 140 TRP A N 1
ATOM 1108 C CA . TRP A 1 140 ? -11.043 -4.329 11.540 1.00 96.06 140 TRP A CA 1
ATOM 1109 C C . TRP A 1 140 ? -10.795 -3.697 12.918 1.00 96.06 140 TRP A C 1
ATOM 1111 O O . TRP A 1 140 ? -10.983 -2.489 13.022 1.00 96.06 140 TRP A O 1
ATOM 1121 N N . PRO A 1 141 ? -10.290 -4.406 13.952 1.00 95.00 141 PRO A N 1
ATOM 1122 C CA . PRO A 1 141 ? -10.052 -3.783 15.257 1.00 95.00 141 PRO A CA 1
ATOM 1123 C C . PRO A 1 141 ? -9.109 -2.569 15.201 1.00 95.00 141 PRO A C 1
ATOM 1125 O O . PRO A 1 141 ? -9.317 -1.596 15.921 1.00 95.00 141 PRO A O 1
ATOM 1128 N N . TYR A 1 142 ? -8.101 -2.594 14.320 1.00 94.75 142 TYR A N 1
ATOM 1129 C CA . TYR A 1 142 ? -7.169 -1.477 14.118 1.00 94.75 142 TYR A CA 1
ATOM 1130 C C . TYR A 1 142 ? -7.854 -0.286 13.436 1.00 94.75 142 TYR A C 1
ATOM 1132 O O . TYR A 1 142 ? -7.679 0.865 13.837 1.00 94.75 142 TYR A O 1
ATOM 1140 N N . VAL A 1 143 ? -8.675 -0.572 12.422 1.00 95.75 143 VAL A N 1
ATOM 1141 C CA . VAL A 1 143 ? -9.464 0.414 11.665 1.00 95.75 143 VAL A CA 1
ATOM 1142 C C . VAL A 1 143 ? -10.545 1.051 12.540 1.00 95.75 143 VAL A C 1
ATOM 1144 O O . VAL A 1 143 ? -10.756 2.263 12.498 1.00 95.75 143 VAL A O 1
ATOM 1147 N N . GLU A 1 144 ? -11.222 0.247 13.355 1.00 95.62 144 GLU A N 1
ATOM 1148 C CA . GLU A 1 144 ? -12.293 0.678 14.245 1.00 95.62 144 GLU A CA 1
ATOM 1149 C C . GLU A 1 144 ? -11.778 1.634 15.321 1.00 95.62 144 GLU A C 1
ATOM 1151 O O . GLU A 1 144 ? -12.366 2.705 15.514 1.00 95.62 144 GLU A O 1
ATOM 1156 N N . GLN A 1 145 ? -10.671 1.255 15.968 1.00 94.00 145 GLN A N 1
ATOM 1157 C CA . GLN A 1 145 ? -10.029 2.020 17.036 1.00 94.00 145 GLN A CA 1
ATOM 1158 C C . GLN A 1 145 ? -9.201 3.200 16.514 1.00 94.00 145 GLN A C 1
ATOM 1160 O O . GLN A 1 145 ? -8.940 4.135 17.267 1.00 94.00 145 GLN A O 1
ATOM 1165 N N . GLY A 1 146 ? -8.780 3.172 15.246 1.00 94.69 146 GLY A N 1
ATOM 1166 C CA . GLY A 1 146 ? -7.871 4.175 14.690 1.00 94.69 146 GLY A CA 1
ATOM 1167 C C . GLY A 1 146 ? -6.462 4.079 15.281 1.00 94.69 146 GLY A C 1
ATOM 1168 O O . GLY A 1 146 ? -5.820 5.104 15.508 1.00 94.69 146 GLY A O 1
ATOM 1169 N N . LEU A 1 147 ? -6.002 2.854 15.552 1.00 94.38 147 LEU A N 1
ATOM 1170 C CA . LEU A 1 147 ? -4.675 2.552 16.089 1.00 94.38 147 LEU A CA 1
ATOM 1171 C C . LEU A 1 147 ? -4.022 1.459 15.248 1.00 94.38 147 LEU A C 1
ATOM 1173 O O . LEU A 1 147 ? -4.613 0.406 15.017 1.00 94.38 147 LEU A O 1
ATOM 1177 N N . SER A 1 148 ? -2.790 1.689 14.811 1.00 94.00 148 SER A N 1
ATOM 1178 C CA . SER A 1 148 ? -1.982 0.662 14.155 1.00 94.00 148 SER A CA 1
ATOM 1179 C C . SER A 1 148 ? -1.583 -0.459 15.131 1.00 94.00 148 SER A C 1
ATOM 1181 O O . SER A 1 148 ? -1.600 -0.263 16.352 1.00 94.00 148 SER A O 1
ATOM 1183 N N . PRO A 1 149 ? -1.151 -1.631 14.623 1.00 92.12 149 PRO A N 1
ATOM 1184 C CA . PRO A 1 149 ? -0.575 -2.675 15.468 1.00 92.12 149 PRO A CA 1
ATOM 1185 C C . PRO A 1 149 ? 0.590 -2.175 16.334 1.00 92.12 149 PRO A C 1
ATOM 1187 O O . PRO A 1 149 ? 0.701 -2.576 17.490 1.00 92.12 149 PRO A O 1
ATOM 1190 N N . ALA A 1 150 ? 1.427 -1.278 15.803 1.00 92.12 150 ALA A N 1
ATOM 1191 C CA . ALA A 1 150 ? 2.532 -0.675 16.543 1.00 92.12 150 ALA A CA 1
ATOM 1192 C C . ALA A 1 150 ? 2.034 0.232 17.680 1.00 92.12 150 ALA A C 1
ATOM 1194 O O . ALA A 1 150 ? 2.504 0.108 18.808 1.00 92.12 150 ALA A O 1
ATOM 1195 N N . GLU A 1 151 ? 1.040 1.088 17.423 1.00 93.56 151 GLU A N 1
ATOM 1196 C CA . GLU A 1 151 ? 0.443 1.948 18.454 1.00 93.56 151 GLU A CA 1
ATOM 1197 C C . GLU A 1 151 ? -0.213 1.128 19.574 1.00 93.56 151 GLU A C 1
ATOM 1199 O O . GLU A 1 151 ? 0.035 1.398 20.748 1.00 93.56 151 GLU A O 1
ATOM 1204 N N . GLN A 1 152 ? -0.987 0.087 19.238 1.00 91.06 152 G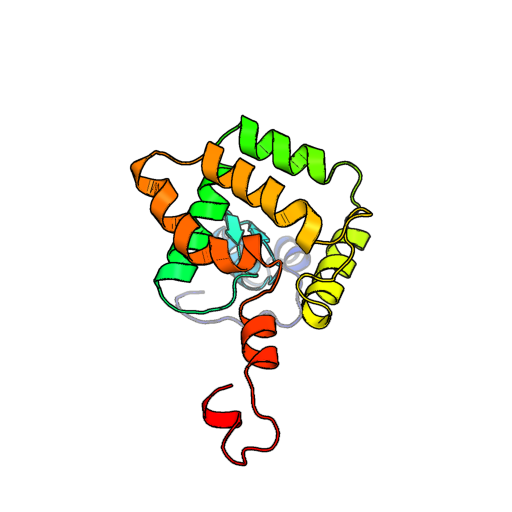LN A N 1
ATOM 1205 C CA . GLN A 1 152 ? -1.566 -0.811 20.246 1.00 91.06 152 GLN A CA 1
ATOM 1206 C C . GLN A 1 152 ? -0.488 -1.514 21.074 1.00 91.06 152 GLN A C 1
ATOM 1208 O O . GLN A 1 152 ? -0.650 -1.707 22.278 1.00 91.06 152 GLN A O 1
ATOM 1213 N N . LYS A 1 153 ? 0.616 -1.911 20.438 1.00 89.06 153 LYS A N 1
ATOM 1214 C CA . LYS A 1 153 ? 1.732 -2.558 21.124 1.00 89.06 153 LYS A CA 1
ATOM 1215 C C . LYS A 1 153 ? 2.391 -1.609 22.122 1.00 89.06 153 LYS A C 1
ATOM 1217 O O . LYS A 1 153 ? 2.533 -1.971 23.281 1.00 89.06 153 LYS A O 1
ATOM 1222 N N . ILE A 1 154 ? 2.693 -0.383 21.694 1.00 89.56 154 ILE A N 1
ATOM 1223 C CA . ILE A 1 154 ? 3.279 0.669 22.536 1.00 89.56 154 ILE A CA 1
ATOM 1224 C C . ILE A 1 154 ? 2.370 1.005 23.725 1.00 89.56 154 ILE A C 1
ATOM 1226 O O . ILE A 1 154 ? 2.862 1.125 24.840 1.00 89.56 154 ILE A O 1
ATOM 1230 N N . GLN A 1 155 ? 1.054 1.121 23.519 1.00 88.88 155 GLN A N 1
ATOM 1231 C CA . GLN A 1 155 ? 0.105 1.425 24.602 1.00 88.88 155 GLN A CA 1
ATOM 1232 C C . GLN A 1 155 ? 0.041 0.340 25.683 1.00 88.88 155 GLN A C 1
ATOM 1234 O O . GLN A 1 155 ? -0.233 0.649 26.839 1.00 88.88 155 GLN A O 1
ATOM 1239 N N . ASN A 1 156 ? 0.278 -0.918 25.308 1.00 85.44 156 ASN A N 1
ATOM 1240 C CA . ASN A 1 156 ? 0.241 -2.061 26.221 1.00 85.44 156 ASN A CA 1
ATOM 1241 C C . ASN A 1 156 ? 1.633 -2.453 26.747 1.00 85.44 156 ASN A C 1
ATOM 1243 O O . ASN A 1 156 ? 1.743 -3.407 27.517 1.00 85.44 156 ASN A O 1
ATOM 1247 N N . CYS A 1 157 ? 2.693 -1.762 26.320 1.00 87.75 157 CYS A N 1
ATOM 1248 C CA . CYS A 1 157 ? 4.046 -2.004 26.799 1.00 87.75 157 CYS A CA 1
ATOM 1249 C C . CYS A 1 157 ? 4.249 -1.365 28.174 1.00 87.75 157 CYS A C 1
ATOM 1251 O O . CYS A 1 157 ? 4.073 -0.161 28.348 1.00 87.75 157 CYS A O 1
ATOM 1253 N N . ASP A 1 158 ? 4.702 -2.175 29.127 1.00 88.31 158 ASP A N 1
ATOM 1254 C CA . ASP A 1 158 ? 5.298 -1.684 30.363 1.00 88.31 158 ASP A CA 1
ATOM 1255 C C . ASP A 1 158 ? 6.770 -1.347 30.099 1.00 88.31 158 ASP A C 1
ATOM 1257 O O . ASP A 1 158 ? 7.614 -2.237 29.993 1.00 88.31 158 ASP A O 1
ATOM 1261 N N . PHE A 1 159 ? 7.076 -0.060 29.937 1.00 88.62 159 PHE A N 1
ATOM 1262 C CA . PHE A 1 159 ? 8.444 0.401 29.687 1.00 88.62 159 PHE A CA 1
ATOM 1263 C C . PHE A 1 159 ? 9.357 0.296 30.916 1.00 88.62 159 PHE A C 1
ATOM 1265 O O . PHE A 1 159 ? 10.573 0.414 30.760 1.00 88.62 159 PHE A O 1
ATOM 1272 N N . ASP A 1 160 ? 8.797 0.039 32.102 1.00 91.25 160 ASP A N 1
ATOM 1273 C CA . ASP A 1 160 ? 9.562 -0.186 33.325 1.00 91.25 160 ASP A CA 1
ATOM 1274 C C . ASP A 1 160 ? 9.968 -1.668 33.492 1.00 91.25 160 ASP A C 1
ATOM 1276 O O . ASP A 1 160 ? 10.834 -1.980 34.316 1.00 91.25 160 ASP A O 1
ATOM 1280 N N . ASP A 1 161 ? 9.420 -2.592 32.685 1.00 89.25 161 ASP A N 1
ATOM 1281 C CA . ASP A 1 161 ? 9.861 -3.991 32.662 1.00 89.25 161 ASP A CA 1
ATOM 1282 C C . ASP A 1 161 ? 11.256 -4.106 32.008 1.00 89.25 161 ASP A C 1
ATOM 1284 O O . ASP A 1 161 ? 11.411 -3.851 30.808 1.00 89.25 161 ASP A O 1
ATOM 1288 N N . PRO A 1 162 ? 12.295 -4.587 32.723 1.00 87.94 162 PRO A N 1
ATOM 1289 C CA . PRO A 1 162 ? 13.621 -4.815 32.139 1.00 87.94 162 PRO A CA 1
ATOM 1290 C C . PRO A 1 162 ? 13.629 -5.848 30.993 1.00 87.94 162 PRO A C 1
ATOM 1292 O O . PRO A 1 162 ? 14.629 -5.987 30.282 1.00 87.94 162 PRO A O 1
ATOM 1295 N N . ASN A 1 163 ? 12.535 -6.589 30.797 1.00 88.25 163 ASN A N 1
ATOM 1296 C CA . ASN A 1 163 ? 12.321 -7.530 29.701 1.00 88.25 163 ASN A CA 1
ATOM 1297 C C . ASN A 1 163 ? 11.376 -7.011 28.604 1.00 88.25 163 ASN A C 1
ATOM 1299 O O . ASN A 1 163 ? 11.041 -7.794 27.713 1.00 88.25 163 ASN A O 1
ATOM 1303 N N . VAL A 1 164 ? 10.991 -5.729 28.601 1.00 84.06 164 VAL A N 1
ATOM 1304 C CA . VAL A 1 164 ? 10.064 -5.144 27.608 1.00 84.06 164 VAL A CA 1
ATOM 1305 C C . VAL A 1 164 ? 10.491 -5.397 26.152 1.00 84.06 164 VAL A C 1
ATOM 1307 O O . VAL A 1 164 ? 9.665 -5.597 25.266 1.00 84.06 164 VAL A O 1
ATOM 1310 N N . TRP A 1 165 ? 11.794 -5.509 25.889 1.00 80.00 165 TRP A N 1
ATOM 1311 C CA . TRP A 1 165 ? 12.335 -5.835 24.565 1.00 80.00 165 TRP A CA 1
ATOM 1312 C C . TRP A 1 165 ? 11.956 -7.234 24.048 1.00 80.00 165 TRP A C 1
ATOM 1314 O O . TRP A 1 165 ? 12.056 -7.473 22.852 1.00 80.00 165 TRP A O 1
ATOM 1324 N N . LYS A 1 166 ? 11.542 -8.168 24.918 1.00 76.12 166 LYS A N 1
ATOM 1325 C CA . LYS A 1 166 ? 11.071 -9.509 24.512 1.00 76.12 166 LYS A CA 1
ATOM 1326 C C . LYS A 1 166 ? 9.649 -9.494 23.971 1.00 76.12 166 LYS A C 1
ATOM 1328 O O . LYS A 1 166 ? 9.238 -10.454 23.323 1.00 76.12 166 LYS A O 1
ATOM 1333 N N . VAL A 1 167 ? 8.890 -8.459 24.316 1.00 69.38 167 VAL A N 1
ATOM 1334 C CA . VAL A 1 167 ? 7.516 -8.282 23.857 1.00 69.38 167 VAL A CA 1
ATOM 1335 C C . VAL A 1 167 ? 7.420 -7.270 22.725 1.00 69.38 167 VAL A C 1
ATOM 1337 O O . VAL A 1 167 ? 6.446 -7.373 21.990 1.00 69.38 167 VAL A O 1
ATOM 1340 N N . LEU A 1 168 ? 8.408 -6.377 22.536 1.00 59.53 168 LEU A N 1
ATOM 1341 C CA . LEU A 1 168 ? 8.610 -5.507 21.356 1.00 59.53 168 LEU A CA 1
ATOM 1342 C C . LEU A 1 168 ? 9.061 -6.271 20.105 1.00 59.53 168 LEU A C 1
ATOM 1344 O O . LEU A 1 168 ? 8.642 -5.824 19.012 1.00 59.53 168 LEU A O 1
#

Solvent-accessible surface area (backbone atoms only — not comparable to full-atom values): 10036 Å² total; per-residue (Å²): 94,98,94,41,91,72,90,68,81,91,62,48,72,72,51,45,70,72,64,33,87,82,49,83,86,49,72,67,56,54,57,53,53,54,69,76,58,83,58,60,64,39,78,68,103,53,80,44,82,62,80,71,79,88,72,60,68,62,55,56,47,17,54,53,43,43,51,44,3,27,66,75,20,70,68,22,33,50,51,58,50,62,76,52,60,90,68,45,74,66,55,53,58,49,39,58,59,42,35,77,75,48,46,34,70,25,69,52,94,92,36,40,43,38,73,47,46,51,58,54,49,51,31,14,49,70,34,39,54,83,90,48,42,68,34,45,59,74,50,40,67,34,44,75,71,37,37,45,75,67,54,54,48,59,75,71,53,55,86,85,45,96,61,41,76,80,79,106

Foldseek 3Di:
DVPDDDDPDPDDVVVCCVVVVVPDDDPVNVQVVQVPDDDCWGDDVDIDHNPDDDDPPLVVLLVVLLCQLQPVAVVSVVQVCVLCPPPDPVLVVVQVVQCVPCPQQDDGPNDGNLVCVVVSLVSSLNSDDPVSSVSNVVCVVCSVVSHDPVRVQVVPQDPPPPCSVVSD

Sequence (168 aa):
REGKYVDVGHQTFRSYLKEKPLGDVLEQDWLLHLTTTFPEVRLKNHLEFRSIDSGPLRHVMSSAAMIKGLIYHPESLQGVLAMFDGITAQEVSQGIQDVAVKGMQTEYGGRRIASFIKDIYALAEQGLSVDEKKYLENIWPYVEQGLSPAEQKIQNCDFDDPNVWKVL

pLDDT: mean 92.45, std 5.7, range [59.53, 98.56]

Secondary structure (DSSP, 8-state):
-TTS----TT--HHHHHHH-TTSSPPHHHHHHHHHT---SEEESSSEEE--PPP--HHHHHHHHHHHHHHHSSHHHHHHHHHHTTT--HHHHHHHHHHHHHHGGG-EETTEEHHHHHHHHHHHHHHTS-HHHHHHHHTTHHHHHHT--HHHHHHHT--TT-TTGGGT-

Nearest PDB structures (foldseek):
  2gwc-assembly1_B  TM=9.044E-01  e=1.494E-06  Brassica juncea